Protein AF-A0A401TD61-F1 (afdb_monomer_lite)

InterPro domains:
  IPR003165 Piwi domain [PF02171] (2-51)
  IPR003165 Piwi domain [PS50822] (1-51)
  IPR012337 Ribonuclease H-like superfamily [SSF53098] (1-50)
  IPR036397 Ribonuclease H superfamily [G3DSA:3.30.420.10] (1-51)

Radius of gyration: 13.18 Å; chains: 1; bounding box: 21×24×35 Å

Secondary structure (DSSP, 8-state):
-HHHHHHHHSS--S----------HHHHHHIIIIIHHHHHHHHHHH-TT--

pLDDT: mean 77.53, std 6.8, range [56.78, 87.5]

Organism: Chiloscyllium punctatum (NCBI:txid137246)

Sequence (51 aa):
ALSKWLEVNHVLPSRIVVYRDGVGDGQLMTLVDYEVPQILDSFKMVDSDYR

Foldseek 3Di:
DQVVCCVVVVDGDPDDDDDDPDDDPVCVVVCVVPVVVVVVVVVCVVPVPND

Structure (mmCIF, N/CA/C/O backbone):
data_AF-A0A401TD61-F1
#
_entry.id   AF-A0A401TD61-F1
#
loop_
_atom_site.group_PDB
_atom_site.id
_atom_site.type_symbol
_atom_site.label_atom_id
_atom_site.label_alt_id
_atom_site.label_comp_id
_atom_site.label_asym_id
_atom_site.label_entity_id
_atom_site.label_seq_id
_atom_site.pdbx_PDB_ins_code
_atom_site.Cartn_x
_atom_site.Cartn_y
_atom_site.Cartn_z
_atom_site.occupancy
_atom_site.B_iso_or_equiv
_atom_site.auth_seq_id
_atom_site.auth_comp_id
_atom_site.auth_asym_id
_atom_site.auth_atom_id
_atom_site.pdbx_PDB_model_num
ATOM 1 N N . ALA A 1 1 ? 8.238 1.217 -5.019 1.00 76.19 1 ALA A N 1
ATOM 2 C CA . ALA A 1 1 ? 7.658 0.073 -5.761 1.00 76.19 1 ALA A CA 1
ATOM 3 C C . ALA A 1 1 ? 7.053 0.519 -7.094 1.00 76.19 1 ALA A C 1
ATOM 5 O O . ALA A 1 1 ? 7.570 0.120 -8.128 1.00 76.19 1 ALA A O 1
ATOM 6 N N . LEU A 1 2 ? 6.045 1.401 -7.092 1.00 79.69 2 LEU A N 1
ATOM 7 C CA . LEU A 1 2 ? 5.403 1.911 -8.316 1.00 79.69 2 LEU A CA 1
ATOM 8 C C . LEU A 1 2 ? 6.356 2.594 -9.303 1.00 79.69 2 LEU A C 1
ATOM 10 O O . LEU A 1 2 ? 6.326 2.269 -10.483 1.00 79.69 2 LEU A O 1
ATOM 14 N N . SER A 1 3 ? 7.268 3.446 -8.829 1.00 79.06 3 SER A N 1
ATOM 15 C CA . SER A 1 3 ? 8.255 4.104 -9.700 1.00 79.06 3 SER A CA 1
ATOM 16 C C . SER A 1 3 ? 9.134 3.101 -10.452 1.00 79.06 3 SER A C 1
ATOM 18 O O . SER A 1 3 ? 9.433 3.304 -11.621 1.00 79.06 3 SER A O 1
ATOM 20 N N . LYS A 1 4 ? 9.491 1.978 -9.810 1.00 83.44 4 LYS A N 1
ATOM 21 C CA . LYS A 1 4 ? 10.288 0.914 -10.437 1.00 83.44 4 LYS A CA 1
ATOM 22 C C . LYS A 1 4 ? 9.477 0.139 -11.474 1.00 83.44 4 LYS A C 1
ATOM 24 O O . LYS A 1 4 ? 10.007 -0.231 -12.513 1.00 83.44 4 LYS A O 1
ATOM 29 N N . TRP A 1 5 ? 8.189 -0.087 -11.208 1.00 83.44 5 TRP A N 1
ATOM 30 C CA . TRP A 1 5 ? 7.290 -0.698 -12.185 1.00 83.44 5 TRP A CA 1
ATOM 31 C C . TRP A 1 5 ? 7.131 0.186 -13.422 1.00 83.44 5 TRP A C 1
ATOM 33 O O . TRP A 1 5 ? 7.235 -0.322 -14.534 1.00 83.44 5 TRP A O 1
ATOM 43 N N . LEU A 1 6 ? 6.931 1.492 -13.225 1.00 82.88 6 LEU A N 1
ATOM 44 C CA . LEU A 1 6 ? 6.816 2.472 -14.304 1.00 82.88 6 LEU A CA 1
ATOM 45 C C . LEU A 1 6 ? 8.110 2.579 -15.123 1.00 82.88 6 LEU A C 1
ATOM 47 O O . LEU A 1 6 ? 8.050 2.662 -16.342 1.00 82.88 6 LEU A O 1
ATOM 51 N N . GLU A 1 7 ? 9.274 2.522 -14.474 1.00 84.75 7 GLU A N 1
ATOM 52 C CA . GLU A 1 7 ? 10.582 2.528 -15.144 1.00 84.75 7 GLU A CA 1
ATOM 53 C C . GLU A 1 7 ? 10.765 1.325 -16.083 1.00 84.75 7 GLU A C 1
ATOM 55 O O . GLU A 1 7 ? 11.352 1.468 -17.149 1.00 84.75 7 GLU A O 1
ATOM 60 N N . VAL A 1 8 ? 10.255 0.149 -15.700 1.00 87.50 8 VAL A N 1
ATOM 61 C CA . VAL A 1 8 ? 10.440 -1.104 -16.453 1.00 87.50 8 VAL A CA 1
ATOM 62 C C . VAL A 1 8 ? 9.333 -1.342 -17.482 1.00 87.50 8 VAL A C 1
ATOM 64 O O . VAL A 1 8 ? 9.603 -1.825 -18.576 1.00 87.50 8 VAL A O 1
ATOM 67 N N . ASN A 1 9 ? 8.082 -1.037 -17.134 1.00 84.56 9 ASN A N 1
ATOM 68 C CA . ASN A 1 9 ? 6.916 -1.348 -17.965 1.00 84.56 9 ASN A CA 1
ATOM 69 C C . ASN A 1 9 ? 6.403 -0.137 -18.753 1.00 84.56 9 ASN A C 1
ATOM 71 O O . ASN A 1 9 ? 5.531 -0.302 -19.600 1.00 84.56 9 ASN A O 1
ATOM 75 N N . HIS A 1 10 ? 6.896 1.073 -18.459 1.00 82.88 10 HIS A N 1
ATOM 76 C CA . HIS A 1 10 ? 6.453 2.345 -19.052 1.00 82.88 10 HIS A CA 1
ATOM 77 C C . HIS A 1 10 ? 4.949 2.627 -18.924 1.00 82.88 10 HIS A C 1
ATOM 79 O O . HIS A 1 10 ? 4.411 3.515 -19.579 1.00 82.88 10 HIS A O 1
ATOM 85 N N . VAL A 1 11 ? 4.273 1.885 -18.051 1.00 82.50 11 VAL A N 1
ATOM 86 C CA . VAL A 1 11 ? 2.853 2.009 -17.756 1.00 82.50 11 VAL A CA 1
ATOM 87 C C . VAL A 1 11 ? 2.622 1.700 -16.287 1.00 82.50 11 VAL A C 1
ATOM 89 O O . VAL A 1 11 ? 3.358 0.926 -15.667 1.00 82.50 11 VAL A O 1
ATOM 92 N N . LEU A 1 12 ? 1.586 2.307 -15.728 1.00 81.94 12 LEU A N 1
ATOM 93 C CA . LEU A 1 12 ? 1.148 2.043 -14.370 1.00 81.94 12 LEU A CA 1
ATOM 94 C C . LEU A 1 12 ? 0.296 0.763 -14.297 1.00 81.94 12 LEU A C 1
ATOM 96 O O . LEU A 1 12 ? -0.425 0.437 -15.242 1.00 81.94 12 LEU A O 1
ATOM 100 N N . PRO A 1 13 ? 0.379 -0.005 -13.198 1.00 82.88 13 PRO A N 1
ATOM 101 C CA . PRO A 1 13 ? -0.352 -1.258 -13.074 1.00 82.88 13 PRO A CA 1
ATOM 102 C C . PRO A 1 13 ? -1.856 -1.015 -12.881 1.00 82.88 13 PRO A C 1
ATOM 104 O O . PRO A 1 13 ? -2.279 -0.382 -11.921 1.00 82.88 13 PRO A O 1
ATOM 107 N N . SER A 1 14 ? -2.695 -1.612 -13.728 1.00 82.25 14 SER A N 1
ATOM 108 C CA . SER A 1 14 ? -4.161 -1.484 -13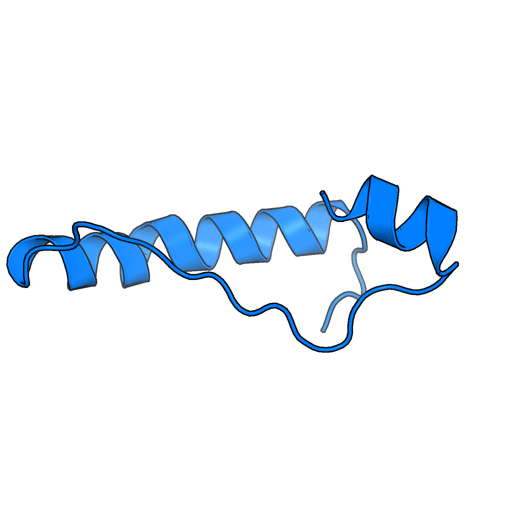.625 1.00 82.25 14 SER A CA 1
ATOM 109 C C . SER A 1 14 ? -4.764 -2.163 -12.386 1.00 82.25 14 SER A 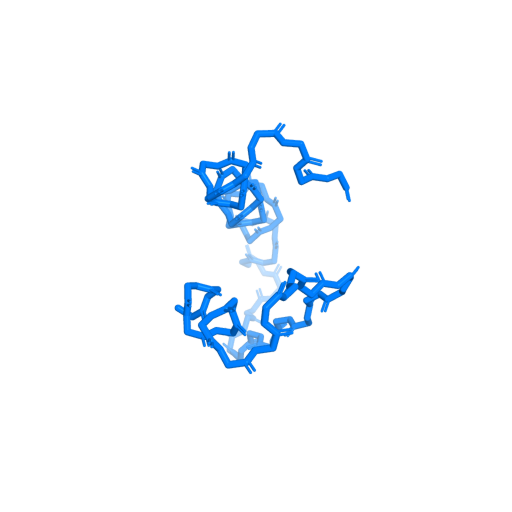C 1
ATOM 111 O O . SER A 1 14 ? -5.931 -1.956 -12.066 1.00 82.25 14 SER A O 1
ATOM 113 N N . ARG A 1 15 ? -4.002 -3.023 -11.699 1.00 82.38 15 ARG A N 1
ATOM 114 C CA . ARG A 1 15 ? -4.415 -3.691 -10.460 1.00 82.38 15 ARG A CA 1
ATOM 115 C C . ARG A 1 15 ? -3.203 -3.932 -9.568 1.00 82.38 15 ARG A C 1
ATOM 117 O O . ARG A 1 15 ? -2.191 -4.453 -10.029 1.00 82.38 15 ARG A O 1
ATOM 124 N N . ILE A 1 16 ? -3.338 -3.610 -8.285 1.00 83.62 16 ILE A N 1
ATOM 125 C CA . ILE A 1 16 ? -2.330 -3.864 -7.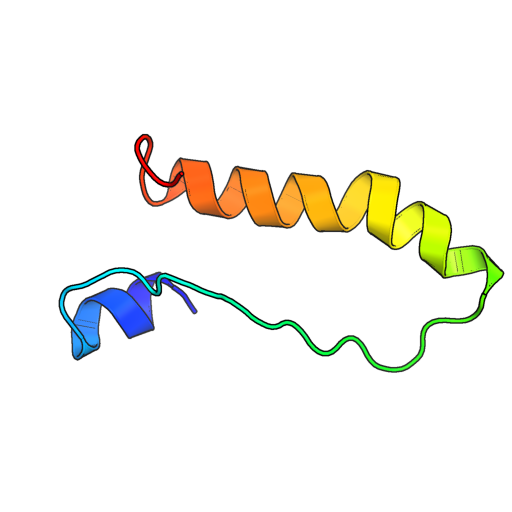252 1.00 83.62 16 ILE A CA 1
ATOM 126 C C . ILE A 1 16 ? -2.961 -4.794 -6.215 1.00 83.62 16 ILE A C 1
ATOM 128 O O . ILE A 1 16 ? -4.053 -4.521 -5.722 1.00 83.62 16 ILE A O 1
ATOM 132 N N . VAL A 1 17 ? -2.290 -5.902 -5.902 1.00 84.69 17 VAL A N 1
ATOM 133 C CA . VAL A 1 17 ? -2.718 -6.847 -4.862 1.00 84.69 17 VAL A CA 1
ATOM 134 C C . VAL A 1 17 ? -1.683 -6.814 -3.749 1.00 84.69 17 VAL A C 1
ATOM 136 O O . VAL A 1 17 ? -0.503 -7.055 -3.997 1.00 84.69 17 VAL A O 1
ATOM 139 N N . VAL A 1 18 ? -2.122 -6.497 -2.534 1.00 83.50 18 VAL A N 1
ATOM 140 C CA . VAL A 1 18 ? -1.257 -6.408 -1.355 1.00 83.50 18 VAL A CA 1
ATOM 141 C C . VAL A 1 18 ? -1.604 -7.557 -0.419 1.00 83.50 18 VAL A C 1
ATOM 143 O O . VAL A 1 18 ? -2.734 -7.658 0.047 1.00 83.50 18 VAL A O 1
ATOM 146 N N . TYR A 1 19 ? -0.627 -8.415 -0.138 1.00 81.94 19 TYR A N 1
ATOM 147 C CA . TYR A 1 19 ? -0.751 -9.456 0.877 1.00 81.94 19 TYR A CA 1
ATOM 148 C C . TYR A 1 19 ? -0.184 -8.917 2.189 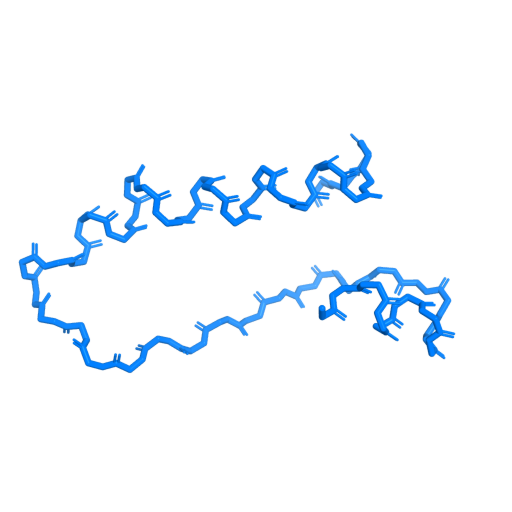1.00 81.94 19 TYR A C 1
ATOM 150 O O . TYR A 1 19 ? 1.010 -8.630 2.278 1.00 81.94 19 TYR A O 1
ATOM 158 N N . ARG A 1 20 ? -1.049 -8.741 3.192 1.00 76.88 20 ARG A N 1
ATOM 159 C CA . ARG A 1 20 ? -0.656 -8.369 4.555 1.00 76.88 20 ARG A CA 1
ATOM 160 C C . ARG A 1 20 ? -0.767 -9.591 5.455 1.00 76.88 20 ARG A C 1
ATOM 162 O O . ARG A 1 20 ? -1.857 -10.116 5.648 1.00 76.88 20 ARG A O 1
ATOM 169 N N . ASP A 1 21 ? 0.374 -10.032 5.968 1.00 80.06 21 ASP A N 1
ATOM 170 C CA . ASP A 1 21 ? 0.474 -11.150 6.904 1.00 80.06 21 ASP A CA 1
ATOM 171 C C . ASP A 1 21 ? 0.332 -10.660 8.359 1.00 80.06 21 ASP A C 1
ATOM 173 O O . ASP A 1 21 ? 0.727 -9.535 8.674 1.00 80.06 21 ASP A O 1
ATOM 177 N N . GLY A 1 22 ? -0.229 -11.493 9.240 1.00 72.06 22 GLY A N 1
ATOM 178 C CA . GLY A 1 22 ? -0.296 -11.232 10.685 1.00 72.06 22 GLY A CA 1
ATOM 179 C C . GLY A 1 22 ? -1.416 -10.305 11.180 1.00 72.06 22 GLY A C 1
ATOM 180 O O . GLY A 1 22 ? -1.259 -9.677 12.224 1.00 72.06 22 GLY A O 1
ATOM 181 N N . VAL A 1 23 ? -2.544 -10.204 10.472 1.00 70.69 23 VAL A N 1
ATOM 182 C CA . VAL A 1 23 ? -3.688 -9.377 10.899 1.00 70.69 23 VAL A CA 1
ATOM 183 C C . VAL A 1 23 ? -4.600 -10.171 11.838 1.00 70.69 23 VAL A C 1
ATOM 185 O O . VAL A 1 23 ? -5.239 -11.129 11.414 1.00 70.69 23 VAL A O 1
ATOM 188 N N . GLY A 1 24 ? -4.686 -9.775 13.110 1.00 73.38 24 GLY A N 1
ATOM 189 C CA . GLY A 1 24 ? -5.752 -10.254 13.999 1.00 73.38 24 GLY A CA 1
ATOM 190 C C . GLY A 1 24 ? -7.075 -9.537 13.703 1.00 73.38 24 GLY A C 1
ATOM 191 O O . GLY A 1 24 ? -7.051 -8.364 13.334 1.00 73.38 24 GLY A O 1
ATOM 192 N N . ASP A 1 25 ? -8.227 -10.188 13.906 1.00 68.38 25 ASP A N 1
ATOM 193 C CA . ASP A 1 25 ? -9.560 -9.643 13.561 1.00 68.38 25 ASP A CA 1
ATOM 194 C C . ASP A 1 25 ? -9.815 -8.213 14.088 1.00 68.38 25 ASP A C 1
ATOM 196 O O . ASP A 1 25 ? -10.456 -7.403 13.422 1.00 68.38 25 ASP A O 1
ATOM 200 N N . GLY A 1 26 ? -9.252 -7.855 15.249 1.00 68.75 26 GLY A N 1
ATOM 201 C CA . GLY A 1 26 ? -9.367 -6.509 15.829 1.00 68.75 26 GLY A CA 1
ATOM 202 C C . GLY A 1 26 ? -8.547 -5.412 15.130 1.00 68.75 26 GLY A C 1
ATOM 203 O O . GLY A 1 26 ? -8.795 -4.233 15.359 1.00 68.75 26 GLY A O 1
ATOM 204 N N . GLN A 1 27 ? -7.581 -5.771 14.282 1.00 66.12 27 GLN A N 1
ATOM 205 C CA . GLN A 1 27 ? -6.747 -4.837 13.512 1.00 66.12 27 GLN A CA 1
ATOM 206 C C . GLN A 1 27 ? -7.229 -4.659 12.070 1.00 66.12 27 GLN A C 1
ATOM 208 O O . GLN A 1 27 ? -6.789 -3.731 11.391 1.00 66.12 27 GLN A O 1
ATOM 213 N N . LEU A 1 28 ? -8.150 -5.513 11.611 1.00 72.00 28 LEU A N 1
ATOM 214 C CA . LEU A 1 28 ? -8.701 -5.454 10.260 1.00 72.00 28 LEU A CA 1
ATOM 215 C C . LEU A 1 28 ? -9.393 -4.110 9.995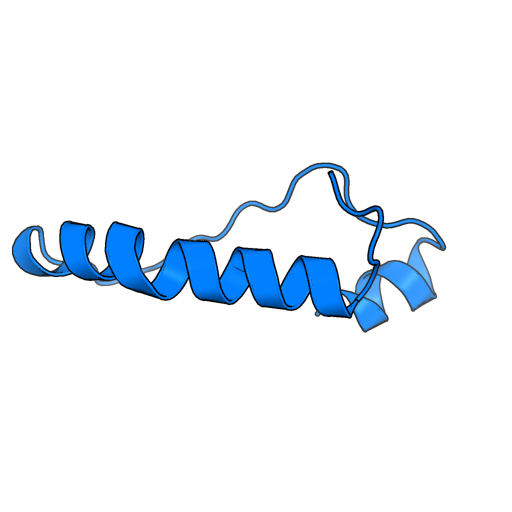 1.00 72.00 28 LEU A C 1
ATOM 217 O O . LEU A 1 28 ? -9.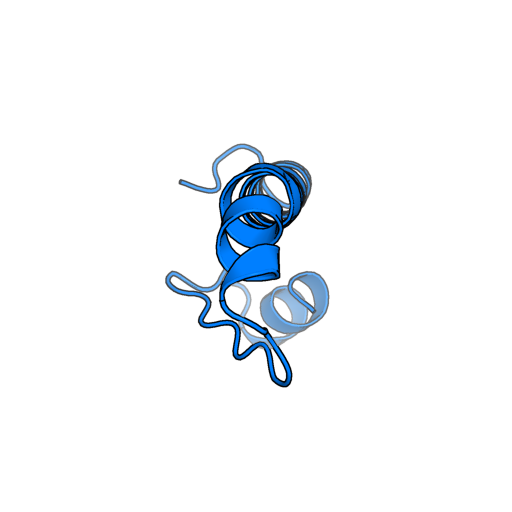217 -3.529 8.928 1.00 72.00 28 LEU A O 1
ATOM 221 N N . MET A 1 29 ? -10.122 -3.580 10.982 1.00 71.50 29 MET A N 1
ATOM 222 C CA . MET A 1 29 ? -10.812 -2.299 10.823 1.00 71.50 29 MET A CA 1
ATOM 223 C C . MET A 1 29 ? -9.825 -1.127 10.748 1.00 71.50 29 MET A C 1
ATOM 225 O O . MET A 1 29 ? -9.949 -0.276 9.879 1.00 71.50 29 MET A O 1
ATOM 229 N N . THR A 1 30 ? -8.759 -1.142 11.553 1.00 73.75 30 THR A N 1
ATOM 230 C CA . THR A 1 30 ? -7.680 -0.144 11.473 1.00 73.75 30 THR A CA 1
ATOM 231 C C . THR A 1 30 ? -6.980 -0.160 10.111 1.00 73.75 30 THR A C 1
ATOM 233 O O . THR A 1 30 ? -6.628 0.889 9.578 1.00 73.75 30 THR A O 1
ATOM 236 N N . LEU A 1 31 ? -6.792 -1.343 9.522 1.00 74.31 31 LEU A N 1
ATOM 237 C CA . LEU A 1 31 ? -6.249 -1.496 8.170 1.00 74.31 31 LEU A CA 1
ATOM 238 C C . LEU A 1 31 ? -7.155 -0.857 7.115 1.00 74.31 31 LEU A C 1
ATOM 240 O O . LEU A 1 31 ? -6.669 -0.123 6.255 1.00 74.31 31 LEU A O 1
ATOM 244 N N . VAL A 1 32 ? -8.459 -1.114 7.194 1.00 76.31 32 VAL A N 1
ATOM 245 C CA . VAL A 1 32 ? -9.444 -0.546 6.266 1.00 76.31 32 VAL A CA 1
ATOM 246 C C . VAL A 1 32 ? -9.537 0.972 6.425 1.00 76.31 32 VAL A C 1
ATOM 248 O O . VAL A 1 32 ? -9.520 1.686 5.425 1.00 76.31 32 VAL A O 1
ATOM 251 N N . ASP A 1 33 ? -9.570 1.465 7.660 1.00 79.12 33 ASP A N 1
ATOM 252 C CA . ASP A 1 33 ? -9.808 2.880 7.946 1.00 79.12 33 ASP A CA 1
ATOM 253 C C . ASP A 1 33 ? -8.567 3.757 7.743 1.00 79.12 33 ASP A C 1
ATOM 255 O O . ASP A 1 33 ? -8.697 4.932 7.401 1.00 79.12 33 ASP A O 1
ATOM 259 N N . TYR A 1 34 ? -7.359 3.213 7.932 1.00 80.62 34 TYR A N 1
ATOM 260 C CA . TYR A 1 34 ? -6.123 4.000 7.877 1.00 80.62 34 TYR A CA 1
ATOM 261 C C . TYR A 1 34 ? -5.150 3.556 6.788 1.00 80.62 34 TYR A C 1
ATOM 263 O O . TYR A 1 34 ? -4.645 4.405 6.054 1.00 80.62 34 TYR A O 1
ATOM 271 N N . GLU A 1 35 ? -4.859 2.260 6.657 1.00 79.06 35 GLU A N 1
ATOM 272 C CA . GLU A 1 35 ? -3.831 1.820 5.705 1.00 79.06 35 GLU A CA 1
ATOM 273 C C . GLU A 1 35 ? -4.312 1.888 4.253 1.00 79.06 35 GLU A C 1
ATOM 275 O O . GLU A 1 35 ? -3.579 2.370 3.390 1.00 79.06 35 GLU A O 1
ATOM 280 N N . VAL A 1 36 ? -5.540 1.448 3.971 1.00 81.00 36 VAL A N 1
ATOM 281 C CA . VAL A 1 36 ? -6.107 1.487 2.614 1.00 81.00 36 VAL A CA 1
ATOM 282 C C . VAL A 1 36 ? -6.139 2.915 2.049 1.00 81.00 36 VAL A C 1
ATOM 284 O O . VAL A 1 36 ? -5.573 3.119 0.971 1.00 81.00 36 VAL A O 1
ATOM 287 N N . PRO A 1 37 ? -6.720 3.925 2.728 1.00 83.81 37 PRO A N 1
ATOM 288 C CA . PRO A 1 37 ? -6.726 5.286 2.200 1.00 83.81 37 PRO A CA 1
ATOM 289 C C . PRO A 1 37 ? -5.320 5.887 2.078 1.00 83.81 37 PRO A C 1
ATOM 291 O O . PRO A 1 37 ? -5.045 6.533 1.073 1.00 83.81 37 PRO A O 1
ATOM 294 N N . GLN A 1 38 ? -4.393 5.618 3.007 1.00 84.12 38 GLN A N 1
ATOM 295 C CA . GLN A 1 38 ? -3.007 6.107 2.892 1.00 84.12 38 GLN A CA 1
ATOM 296 C C . GLN A 1 38 ? -2.267 5.524 1.682 1.00 84.12 38 GLN A C 1
ATOM 298 O O . GLN A 1 38 ? -1.517 6.231 1.001 1.00 84.12 38 GLN A O 1
ATOM 303 N N . ILE A 1 39 ? -2.472 4.237 1.398 1.00 82.50 39 ILE A N 1
ATOM 304 C CA . ILE A 1 39 ? -1.896 3.575 0.225 1.00 82.50 39 ILE A CA 1
ATOM 305 C C . ILE A 1 39 ? -2.506 4.155 -1.059 1.00 82.50 39 ILE A C 1
ATOM 307 O O . ILE A 1 39 ? -1.768 4.479 -1.989 1.00 82.50 39 ILE A O 1
ATOM 311 N N . LEU A 1 40 ? -3.826 4.358 -1.095 1.00 81.94 40 LEU A N 1
ATOM 312 C CA . LEU A 1 40 ? -4.515 4.967 -2.236 1.00 81.94 40 LEU A CA 1
ATOM 313 C C . LEU A 1 40 ? -4.080 6.420 -2.477 1.00 81.94 40 LEU A C 1
ATOM 315 O O . LEU A 1 40 ? -3.838 6.806 -3.619 1.00 81.94 40 LEU A O 1
ATOM 319 N N . ASP A 1 41 ? -3.928 7.222 -1.427 1.00 83.50 41 ASP A N 1
ATOM 320 C CA . ASP A 1 41 ? -3.458 8.605 -1.550 1.00 83.50 41 ASP A CA 1
ATOM 321 C C . ASP A 1 41 ? -1.999 8.669 -2.006 1.00 83.50 41 ASP A C 1
ATOM 323 O O . ASP A 1 41 ? -1.633 9.525 -2.814 1.00 83.50 41 ASP A O 1
ATOM 327 N N . SER A 1 42 ? -1.178 7.702 -1.591 1.00 81.50 42 SER A N 1
ATOM 328 C CA . SER A 1 42 ? 0.183 7.554 -2.111 1.00 81.50 42 SER A CA 1
ATOM 329 C C . SER A 1 42 ? 0.201 7.274 -3.617 1.00 81.50 42 SER A C 1
ATOM 331 O O . SER A 1 42 ? 1.130 7.703 -4.297 1.00 81.50 42 SER A O 1
ATOM 333 N N . PHE A 1 43 ? -0.816 6.599 -4.164 1.00 79.69 43 PHE A N 1
ATOM 334 C CA . PHE A 1 43 ? -0.939 6.371 -5.608 1.00 79.69 43 PHE A CA 1
ATOM 335 C C . PHE A 1 43 ? -1.348 7.637 -6.363 1.00 79.69 43 PHE A C 1
ATOM 337 O O . PHE A 1 43 ? -0.742 7.944 -7.387 1.00 79.69 43 PHE A O 1
ATOM 344 N N . LYS A 1 44 ? -2.276 8.429 -5.813 1.00 77.62 44 LYS A N 1
ATOM 345 C CA . LYS A 1 44 ? -2.667 9.731 -6.384 1.00 77.62 44 LYS A CA 1
ATOM 346 C C . LYS A 1 44 ? -1.515 10.737 -6.435 1.00 77.62 44 LYS A C 1
ATOM 348 O O . LYS A 1 44 ? -1.487 11.600 -7.303 1.00 77.62 44 LYS A O 1
ATOM 353 N N . MET A 1 45 ? -0.563 10.652 -5.502 1.00 74.06 45 MET A N 1
ATOM 354 C CA . MET A 1 45 ? 0.644 11.491 -5.541 1.00 74.06 45 MET A CA 1
ATOM 355 C C . MET A 1 45 ? 1.609 11.105 -6.668 1.00 74.06 45 MET A C 1
ATOM 357 O O . MET A 1 45 ? 2.397 11.941 -7.104 1.00 74.06 45 MET A O 1
ATOM 361 N N . VAL A 1 46 ? 1.588 9.845 -7.112 1.00 72.75 46 VAL A N 1
ATOM 362 C CA . VAL A 1 46 ? 2.446 9.360 -8.204 1.00 72.75 46 VAL A CA 1
ATOM 363 C C . VAL A 1 46 ? 1.854 9.734 -9.561 1.00 72.75 46 VAL A C 1
ATOM 365 O O . VAL A 1 46 ? 2.606 10.047 -10.480 1.00 72.75 46 VAL A O 1
ATOM 368 N N . ASP A 1 47 ? 0.528 9.733 -9.671 1.00 67.50 47 ASP A N 1
ATOM 369 C CA . ASP A 1 47 ? -0.204 10.192 -10.846 1.00 67.50 47 ASP A CA 1
ATOM 370 C C . ASP A 1 47 ? -1.573 10.723 -10.400 1.00 67.50 47 ASP A C 1
ATOM 372 O O . ASP A 1 47 ? -2.376 9.999 -9.807 1.00 67.50 47 ASP A O 1
ATOM 376 N N . SER A 1 48 ? -1.838 12.003 -10.658 1.00 63.47 48 SER A N 1
ATOM 377 C CA . SER A 1 48 ? -3.092 12.655 -10.270 1.00 63.47 48 SER A CA 1
ATOM 378 C C . SER A 1 48 ? -4.320 12.104 -11.006 1.00 63.47 48 SER A C 1
ATOM 380 O O . SER A 1 48 ? -5.438 12.352 -10.559 1.00 63.47 48 SER A O 1
ATOM 382 N N . ASP A 1 49 ? -4.120 11.357 -12.098 1.00 66.25 49 ASP A N 1
ATOM 383 C CA . ASP A 1 49 ? -5.173 10.706 -12.886 1.00 66.25 49 ASP A CA 1
ATOM 384 C C . ASP A 1 49 ? -5.277 9.190 -12.613 1.00 66.25 49 ASP A C 1
ATOM 386 O O . ASP A 1 49 ? -6.020 8.478 -13.295 1.00 66.25 49 ASP A O 1
ATOM 390 N N . TYR A 1 50 ? -4.568 8.674 -11.595 1.00 64.31 50 TYR A N 1
ATOM 391 C CA . TYR A 1 50 ? -4.678 7.277 -11.165 1.00 64.31 50 TYR A CA 1
ATOM 392 C C . TYR A 1 50 ? -6.086 6.995 -10.613 1.00 64.31 50 TYR A C 1
ATOM 394 O O . TYR A 1 50 ? -6.407 7.355 -9.476 1.00 64.31 50 TYR A O 1
ATOM 402 N N . ARG A 1 51 ? -6.935 6.374 -11.439 1.00 56.78 51 ARG A N 1
ATOM 403 C CA . ARG A 1 51 ? -8.345 6.056 -11.166 1.00 56.78 51 ARG A CA 1
ATOM 404 C C . ARG A 1 51 ? -8.589 4.580 -10.890 1.00 56.78 51 ARG A C 1
ATOM 406 O O . ARG A 1 51 ? -7.987 3.736 -11.587 1.00 56.78 51 ARG A O 1
#